Protein AF-A0A969T1R7-F1 (afdb_monomer_lite)

Radius of gyration: 14.95 Å; chains: 1; bounding box: 28×29×44 Å

Foldseek 3Di:
DQQQLLVQLVVVLVCCQAVVDPPPDPSVVVSVVPPPSVVVCVVCVVVVNNVPDDPHSHPAWDADPVRQIQGSVCSPVSSVPDPHGPDD

Secondary structure (DSSP, 8-state):
----HHHHHHHHHHHHHTTSS-TT--HHHHHHHH--HHHHHHHHHHTT-GGGS-SSS----EE-TTS-EE-TT-HHHHHHH-SS-S--

pLDDT: mean 97.37, std 4.13, range [63.19, 98.88]

Structure (mmCIF, N/CA/C/O backbone):
data_AF-A0A969T1R7-F1
#
_entry.id   AF-A0A969T1R7-F1
#
loop_
_atom_site.group_PDB
_atom_site.id
_atom_site.type_symbol
_atom_site.label_atom_id
_atom_site.label_alt_id
_atom_site.label_comp_id
_atom_site.label_asym_id
_atom_site.label_entity_id
_atom_site.label_seq_id
_atom_site.pdbx_PDB_ins_code
_atom_site.Cartn_x
_atom_site.Cartn_y
_atom_site.Cartn_z
_atom_site.occupancy
_atom_site.B_iso_or_equiv
_atom_site.auth_seq_id
_atom_site.auth_comp_id
_atom_site.auth_asym_id
_atom_site.auth_atom_id
_atom_site.pdbx_PDB_model_num
ATOM 1 N N . SER A 1 1 ? 0.438 3.857 -14.022 1.00 95.31 1 SER A N 1
ATOM 2 C CA . SER A 1 1 ? 0.157 2.550 -14.651 1.00 95.31 1 SER A CA 1
ATOM 3 C C . SER A 1 1 ? 0.768 1.432 -13.828 1.00 95.31 1 SER A C 1
ATOM 5 O O . SER A 1 1 ? 0.047 0.495 -13.533 1.00 95.31 1 SER A O 1
ATOM 7 N N . TYR A 1 2 ? 2.038 1.557 -13.420 1.00 98.31 2 TYR A N 1
ATOM 8 C CA . TYR A 1 2 ? 2.684 0.625 -12.494 1.00 98.31 2 TYR A CA 1
ATOM 9 C C . TYR A 1 2 ? 1.806 0.297 -11.263 1.00 98.31 2 TYR A C 1
ATOM 11 O O . TYR A 1 2 ? 1.330 1.243 -10.622 1.00 98.31 2 TYR A O 1
ATOM 19 N N . PRO A 1 3 ? 1.581 -0.992 -10.946 1.00 98.44 3 PRO A N 1
ATOM 20 C CA . PRO A 1 3 ? 0.739 -1.417 -9.831 1.00 98.44 3 PRO A CA 1
ATOM 21 C C . PRO A 1 3 ? 1.549 -1.479 -8.526 1.00 98.44 3 PRO A C 1
ATOM 23 O O . PRO A 1 3 ? 2.081 -2.522 -8.155 1.00 98.44 3 PRO A O 1
ATOM 26 N N . PHE A 1 4 ? 1.678 -0.344 -7.833 1.00 98.81 4 PHE A N 1
ATOM 27 C CA . PHE A 1 4 ? 2.420 -0.266 -6.571 1.00 98.81 4 PHE A CA 1
ATOM 28 C C . PHE A 1 4 ? 1.842 -1.212 -5.510 1.00 98.81 4 PHE A C 1
ATOM 30 O O . PHE A 1 4 ? 0.685 -1.069 -5.121 1.00 98.81 4 PHE A O 1
ATOM 37 N N . LYS A 1 5 ? 2.678 -2.094 -4.949 1.00 98.81 5 LYS A N 1
ATOM 38 C CA . LYS A 1 5 ? 2.299 -2.962 -3.821 1.00 98.81 5 LYS A CA 1
ATOM 39 C C . LYS A 1 5 ? 1.849 -2.164 -2.595 1.00 98.81 5 LYS A C 1
ATOM 41 O O . LYS A 1 5 ? 1.005 -2.632 -1.841 1.00 98.81 5 LYS A O 1
ATOM 46 N N . SER A 1 6 ? 2.356 -0.939 -2.415 1.00 98.81 6 SER A N 1
ATOM 47 C CA . SER A 1 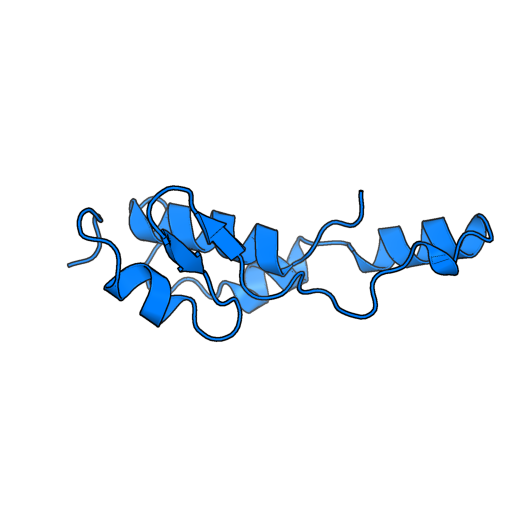6 ? 1.885 -0.044 -1.348 1.00 98.81 6 SER A CA 1
ATOM 48 C C . SER A 1 6 ? 0.405 0.329 -1.480 1.00 98.81 6 SER A C 1
ATOM 50 O O . SER A 1 6 ? -0.235 0.618 -0.476 1.00 98.81 6 SER A O 1
ATOM 52 N N . HIS A 1 7 ? -0.152 0.342 -2.694 1.00 98.81 7 HIS A N 1
ATOM 53 C CA . HIS A 1 7 ? -1.573 0.640 -2.905 1.00 98.81 7 HIS A CA 1
ATOM 54 C C . HIS A 1 7 ? -2.442 -0.579 -2.638 1.00 98.81 7 HIS A C 1
ATOM 56 O O . HIS A 1 7 ? -3.453 -0.444 -1.956 1.00 98.81 7 HIS A O 1
ATOM 62 N N . ASP A 1 8 ? -2.018 -1.765 -3.072 1.00 98.88 8 ASP A N 1
ATOM 63 C CA . ASP A 1 8 ? -2.669 -3.023 -2.694 1.00 98.88 8 ASP A CA 1
ATOM 64 C C . ASP A 1 8 ? -2.703 -3.167 -1.163 1.00 98.88 8 ASP A C 1
ATOM 66 O O . ASP A 1 8 ? -3.743 -3.488 -0.590 1.00 98.88 8 ASP A O 1
ATOM 70 N N . LEU A 1 9 ? -1.599 -2.821 -0.488 1.00 98.88 9 LEU A N 1
ATOM 71 C CA . LEU A 1 9 ? -1.522 -2.799 0.973 1.00 98.88 9 LEU A CA 1
ATOM 72 C C . LEU A 1 9 ? -2.533 -1.839 1.590 1.00 98.88 9 LEU A C 1
ATOM 74 O O . LEU A 1 9 ? -3.186 -2.208 2.564 1.00 98.88 9 LEU A O 1
ATOM 78 N N . TRP A 1 10 ? -2.701 -0.641 1.029 1.00 98.81 10 TRP A N 1
ATOM 79 C CA . TRP A 1 10 ? -3.713 0.296 1.508 1.00 98.81 10 TRP A CA 1
ATOM 80 C C . TRP A 1 10 ? -5.137 -0.260 1.351 1.00 98.81 10 TRP A C 1
ATOM 82 O O . TRP A 1 10 ? -5.912 -0.189 2.302 1.00 98.81 10 TRP A O 1
ATOM 92 N N . PHE A 1 11 ? -5.469 -0.871 0.207 1.00 98.88 11 PHE A N 1
ATOM 93 C CA . PHE A 1 11 ? -6.789 -1.482 -0.005 1.00 98.88 11 PHE A CA 1
ATOM 94 C C . PHE A 1 11 ? -7.077 -2.593 1.008 1.00 98.88 11 PHE A C 1
ATOM 96 O O . PHE A 1 11 ? -8.115 -2.569 1.665 1.00 98.88 11 PHE A O 1
ATOM 103 N N . VAL A 1 12 ? -6.136 -3.521 1.196 1.00 98.69 12 VAL A N 1
ATOM 104 C CA . VAL A 1 12 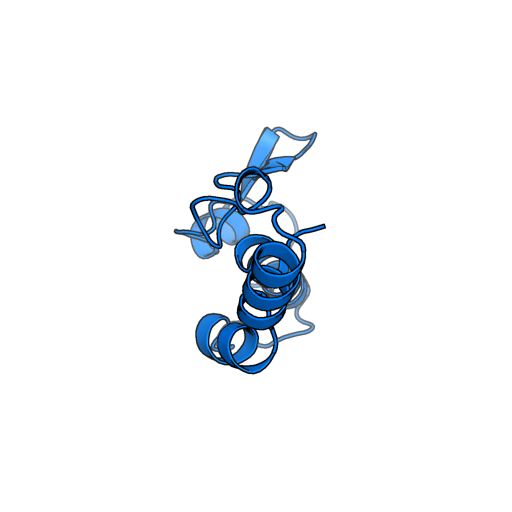? -6.273 -4.605 2.180 1.00 98.69 12 VAL A CA 1
ATOM 105 C C . VAL A 1 12 ? -6.346 -4.044 3.609 1.00 98.69 12 VAL A C 1
ATOM 107 O O . VAL A 1 12 ? -7.116 -4.535 4.431 1.00 98.69 12 VAL A O 1
ATOM 110 N N . THR A 1 13 ? -5.601 -2.976 3.907 1.00 98.62 13 THR A N 1
ATOM 111 C CA . THR A 1 13 ? -5.651 -2.289 5.209 1.00 98.62 13 THR A CA 1
ATOM 112 C C . THR A 1 13 ? -7.014 -1.632 5.458 1.00 98.62 13 THR A C 1
ATOM 114 O O . THR A 1 13 ? -7.530 -1.699 6.571 1.00 98.62 13 THR A O 1
ATOM 117 N N . GLU A 1 14 ? -7.641 -1.033 4.445 1.00 98.75 14 GLU A N 1
ATOM 118 C CA . GLU A 1 14 ? -9.007 -0.501 4.549 1.00 98.75 14 GLU A CA 1
ATOM 119 C C . GLU A 1 14 ? -10.061 -1.610 4.695 1.00 98.75 14 GLU A C 1
ATOM 121 O O . GLU A 1 14 ? -10.993 -1.475 5.491 1.00 98.75 14 GLU A O 1
ATOM 126 N N . ASP A 1 15 ? -9.892 -2.752 4.028 1.00 98.62 15 ASP A N 1
ATOM 127 C CA . ASP A 1 15 ? -10.762 -3.912 4.251 1.00 98.62 15 ASP A CA 1
ATOM 128 C C . ASP A 1 15 ? -10.660 -4.426 5.697 1.00 98.62 15 ASP A C 1
ATOM 130 O O . ASP A 1 15 ? -11.677 -4.765 6.312 1.00 98.62 15 ASP A O 1
ATOM 134 N N . ILE A 1 16 ? -9.458 -4.412 6.281 1.00 98.44 16 ILE A N 1
ATOM 135 C CA . ILE A 1 16 ? -9.237 -4.699 7.706 1.00 98.44 16 ILE A CA 1
ATOM 136 C C . ILE A 1 16 ? -9.905 -3.632 8.589 1.00 98.44 16 ILE A C 1
ATOM 138 O O . ILE A 1 16 ? -10.622 -3.975 9.532 1.00 98.44 16 ILE A O 1
ATOM 142 N N . ARG A 1 17 ? -9.744 -2.337 8.274 1.00 98.50 17 ARG A N 1
ATOM 143 C CA . ARG A 1 17 ? -10.376 -1.222 9.008 1.00 98.50 17 ARG A CA 1
ATOM 144 C C . ARG A 1 17 ? -11.885 -1.418 9.150 1.00 98.50 17 ARG A C 1
ATOM 146 O O . ARG A 1 17 ? -12.443 -1.120 10.212 1.00 98.50 17 ARG A O 1
ATOM 153 N N . TRP A 1 18 ? -12.545 -1.894 8.095 1.00 98.50 18 TRP A N 1
ATOM 154 C CA . TRP A 1 18 ? -13.994 -2.106 8.055 1.00 98.50 18 TRP A CA 1
ATOM 155 C C . TRP A 1 18 ? -14.441 -3.518 8.439 1.00 98.50 18 TRP A C 1
ATOM 157 O O . TRP A 1 18 ? -15.645 -3.768 8.509 1.00 98.50 18 TRP A O 1
ATOM 167 N N . GLY A 1 19 ? -13.506 -4.411 8.769 1.00 97.19 19 GLY A N 1
ATOM 168 C CA . GLY A 1 19 ? -13.800 -5.772 9.213 1.00 97.19 19 GLY A CA 1
ATOM 169 C C . GLY A 1 19 ? -14.256 -6.713 8.095 1.00 97.19 19 GLY A C 1
ATOM 170 O O . GLY A 1 19 ? -14.905 -7.716 8.386 1.00 97.19 19 GLY A O 1
ATOM 171 N N . TYR A 1 20 ? -13.947 -6.403 6.833 1.00 98.06 20 TYR A N 1
ATOM 172 C CA . TYR A 1 20 ? -14.132 -7.332 5.711 1.00 98.06 20 TYR A CA 1
ATOM 173 C C . TYR A 1 20 ? -13.052 -8.413 5.683 1.00 98.06 20 TYR A C 1
ATOM 175 O O . TYR A 1 20 ? -13.326 -9.542 5.276 1.00 98.06 20 TYR A O 1
ATOM 183 N N . LEU A 1 21 ? -11.851 -8.079 6.160 1.00 97.94 21 LEU A N 1
ATOM 184 C CA . LEU A 1 21 ? -10.762 -9.023 6.381 1.00 97.94 21 LEU A CA 1
ATOM 185 C C . LEU A 1 21 ? -10.405 -9.110 7.874 1.00 97.94 21 LEU A C 1
ATOM 187 O O . LEU A 1 21 ? -10.528 -8.113 8.592 1.00 97.94 21 LEU A O 1
ATOM 191 N N . PRO A 1 22 ? -9.959 -10.285 8.359 1.00 97.00 22 PRO A N 1
ATOM 192 C CA . PRO A 1 22 ? -9.438 -10.435 9.714 1.00 97.00 22 PRO A CA 1
ATOM 193 C C . PRO A 1 22 ? -8.255 -9.499 9.992 1.00 97.00 22 PRO A C 1
ATOM 195 O O . PRO A 1 22 ? -7.413 -9.282 9.120 1.00 97.00 22 PRO A O 1
ATOM 198 N N . ALA A 1 23 ? -8.154 -8.982 11.218 1.00 95.56 23 ALA A N 1
ATOM 199 C CA . ALA A 1 23 ? -7.070 -8.076 11.616 1.00 95.56 23 ALA A CA 1
ATOM 200 C C . ALA A 1 23 ? -5.675 -8.726 11.581 1.00 95.56 23 ALA A C 1
ATOM 202 O O . ALA A 1 23 ? -4.674 -8.025 11.479 1.00 95.56 23 ALA A O 1
ATOM 203 N N . ASP A 1 24 ? -5.614 -10.055 11.652 1.00 95.75 24 ASP A N 1
ATOM 204 C CA . ASP A 1 24 ? -4.405 -10.877 11.585 1.00 95.75 24 ASP A CA 1
ATOM 205 C C . ASP A 1 24 ? -4.108 -11.410 10.171 1.00 95.75 24 ASP A C 1
ATOM 207 O O . ASP A 1 24 ? -3.270 -12.297 10.010 1.00 95.75 24 ASP A O 1
ATOM 211 N N . THR A 1 25 ? -4.771 -10.877 9.137 1.00 97.56 25 THR A N 1
ATOM 212 C CA . THR A 1 25 ? -4.467 -11.208 7.738 1.00 97.56 25 THR A CA 1
ATOM 213 C C . THR A 1 25 ? -2.995 -10.928 7.435 1.00 97.56 25 THR A C 1
ATOM 215 O O . THR A 1 25 ? -2.527 -9.802 7.602 1.00 97.56 25 THR A O 1
ATOM 218 N N . ASP A 1 26 ? -2.276 -11.928 6.919 1.00 98.25 26 ASP A N 1
ATOM 219 C CA . ASP A 1 26 ? -0.924 -11.754 6.381 1.00 98.25 26 ASP A CA 1
ATOM 220 C C . ASP A 1 26 ? -0.995 -11.004 5.041 1.00 98.25 26 ASP A C 1
ATOM 222 O O . ASP A 1 26 ? -1.088 -11.585 3.954 1.00 98.25 26 ASP A O 1
ATOM 226 N N . THR A 1 27 ? -1.038 -9.677 5.139 1.00 98.25 27 THR A N 1
ATOM 227 C CA . THR A 1 27 ? -1.205 -8.785 3.990 1.00 98.25 27 THR A CA 1
ATOM 228 C C . THR A 1 27 ? -0.022 -8.875 3.032 1.00 98.25 27 THR A C 1
ATOM 230 O O . THR A 1 27 ? -0.224 -8.854 1.819 1.00 98.25 27 THR A O 1
ATOM 233 N N . ALA A 1 28 ? 1.197 -9.040 3.554 1.00 97.56 28 ALA A N 1
ATOM 234 C CA . ALA A 1 28 ? 2.406 -9.162 2.751 1.00 97.56 28 ALA A CA 1
ATOM 235 C C . ALA A 1 28 ? 2.362 -10.423 1.882 1.00 97.56 28 ALA A C 1
ATOM 237 O O . ALA A 1 28 ? 2.507 -10.324 0.663 1.00 97.56 28 ALA A O 1
ATOM 238 N N . ALA A 1 29 ? 2.072 -11.585 2.477 1.00 98.56 29 ALA A N 1
ATOM 239 C CA . ALA A 1 29 ? 1.979 -12.837 1.731 1.00 98.56 29 ALA A CA 1
ATOM 240 C C . ALA A 1 29 ? 0.870 -12.799 0.666 1.00 98.56 29 ALA A C 1
ATOM 242 O O . ALA A 1 29 ? 1.085 -13.236 -0.467 1.00 98.56 29 ALA A O 1
ATOM 243 N N . LEU A 1 30 ? -0.300 -12.240 1.001 1.00 98.56 30 LEU A N 1
ATOM 244 C CA . LEU A 1 30 ? -1.412 -12.094 0.059 1.00 98.56 30 LEU A CA 1
ATOM 245 C C . LEU A 1 30 ? -1.025 -11.225 -1.147 1.00 98.56 30 LEU A C 1
ATOM 247 O O . LEU A 1 30 ? -1.250 -11.612 -2.295 1.00 98.56 30 LEU A O 1
ATOM 251 N N . ILE A 1 31 ? -0.434 -10.056 -0.897 1.00 98.75 31 ILE A N 1
ATOM 252 C CA . ILE A 1 31 ? -0.057 -9.110 -1.953 1.00 98.75 31 ILE A CA 1
ATOM 253 C C . ILE A 1 31 ? 1.077 -9.676 -2.802 1.00 98.75 31 ILE A C 1
ATOM 255 O O . ILE A 1 31 ? 1.027 -9.560 -4.023 1.00 98.75 31 ILE A O 1
ATOM 259 N N . ASP A 1 32 ? 2.066 -10.335 -2.199 1.00 98.50 32 ASP A N 1
ATOM 260 C CA . ASP A 1 32 ? 3.164 -10.963 -2.937 1.00 98.50 32 ASP A CA 1
ATOM 261 C C . ASP A 1 32 ? 2.691 -12.094 -3.859 1.00 98.50 32 ASP A C 1
ATOM 263 O O . ASP A 1 32 ? 3.289 -12.313 -4.913 1.00 98.50 32 ASP A O 1
ATOM 267 N N . GLN A 1 33 ? 1.599 -12.780 -3.508 1.00 98.56 33 GLN A N 1
ATOM 268 C CA . GLN A 1 33 ? 0.996 -13.805 -4.357 1.00 98.56 33 GLN A CA 1
ATOM 269 C C . GLN A 1 33 ? 0.190 -13.219 -5.531 1.00 98.56 33 GLN A C 1
ATOM 271 O O . GLN A 1 33 ? 0.117 -13.839 -6.596 1.00 98.56 33 GLN A O 1
ATOM 276 N N . VAL A 1 34 ? -0.450 -12.061 -5.341 1.00 98.69 34 VAL A N 1
ATOM 277 C CA . VAL A 1 34 ? -1.435 -11.508 -6.289 1.00 98.69 34 VAL A CA 1
ATOM 278 C C . VAL A 1 34 ? -0.849 -10.412 -7.175 1.00 98.69 34 VAL A C 1
ATOM 280 O O . VAL A 1 34 ? -1.101 -10.392 -8.383 1.00 98.69 34 VAL A O 1
ATOM 283 N N . ASN A 1 35 ? -0.082 -9.491 -6.601 1.00 98.81 35 ASN A N 1
ATOM 284 C CA . ASN A 1 35 ? 0.460 -8.354 -7.324 1.00 98.81 35 ASN A CA 1
ATOM 285 C C . ASN A 1 35 ? 1.584 -8.808 -8.262 1.00 98.81 35 ASN A C 1
ATOM 287 O O . ASN A 1 35 ? 2.606 -9.338 -7.827 1.00 98.81 35 ASN A O 1
ATOM 291 N N . ARG A 1 36 ? 1.394 -8.556 -9.560 1.00 98.69 36 ARG A N 1
ATOM 292 C CA . ARG A 1 36 ? 2.347 -8.899 -10.622 1.00 98.69 36 ARG A CA 1
ATOM 293 C C . ARG A 1 36 ? 3.021 -7.674 -11.231 1.00 98.69 36 ARG A C 1
ATOM 295 O O . ARG A 1 36 ? 3.080 -7.521 -12.453 1.00 98.69 36 ARG A O 1
ATOM 302 N N . GLU A 1 37 ? 3.502 -6.769 -10.381 1.00 98.69 37 GLU A N 1
ATOM 303 C CA . GLU A 1 37 ? 4.311 -5.624 -10.813 1.00 98.69 37 GLU A CA 1
ATOM 304 C C . GLU A 1 37 ? 5.577 -6.049 -11.576 1.00 98.69 37 GLU A C 1
ATOM 306 O O . GLU A 1 37 ? 5.991 -5.348 -12.499 1.00 98.69 37 GLU A O 1
ATOM 311 N N . ASP A 1 38 ? 6.107 -7.244 -11.293 1.00 98.50 38 ASP A N 1
ATOM 312 C CA . ASP A 1 38 ? 7.222 -7.857 -12.020 1.00 98.50 38 ASP A CA 1
ATOM 313 C C . ASP A 1 38 ? 6.919 -7.994 -13.520 1.00 98.50 38 ASP A C 1
ATOM 315 O O . ASP A 1 38 ? 7.709 -7.546 -14.352 1.00 98.50 38 ASP A O 1
ATOM 319 N N . LEU A 1 39 ? 5.729 -8.495 -13.880 1.00 98.56 39 LEU A N 1
ATOM 320 C CA . LEU A 1 39 ? 5.304 -8.599 -15.281 1.00 98.56 39 LEU A CA 1
ATOM 321 C C . LEU A 1 39 ? 5.144 -7.226 -15.930 1.00 98.56 39 LEU A C 1
ATOM 323 O O . LEU A 1 39 ? 5.416 -7.060 -17.121 1.00 98.56 39 LEU A O 1
ATOM 327 N N . TRP A 1 40 ? 4.700 -6.229 -15.160 1.00 98.62 40 TRP A N 1
ATOM 328 C CA . TRP A 1 40 ? 4.629 -4.859 -15.656 1.00 98.62 40 TRP A CA 1
ATOM 329 C C . TRP A 1 40 ? 6.030 -4.338 -15.988 1.00 98.62 40 TRP A C 1
ATOM 331 O O . TRP A 1 40 ? 6.221 -3.760 -17.060 1.00 98.62 40 TRP A O 1
ATOM 341 N N . ARG A 1 41 ? 7.022 -4.571 -15.114 1.00 98.38 41 ARG A N 1
ATOM 342 C CA . ARG A 1 41 ? 8.419 -4.176 -15.359 1.00 98.38 41 ARG A CA 1
ATOM 343 C C . ARG A 1 41 ? 8.973 -4.873 -16.594 1.00 98.38 41 ARG A C 1
ATOM 345 O O . ARG A 1 41 ? 9.502 -4.192 -17.467 1.00 98.38 41 ARG A O 1
ATOM 352 N N . GLU A 1 42 ? 8.789 -6.187 -16.705 1.00 98.25 42 GLU A N 1
ATOM 353 C CA . GLU A 1 42 ? 9.217 -6.972 -17.870 1.00 98.25 42 GLU A CA 1
ATOM 354 C C . GLU A 1 42 ? 8.635 -6.417 -19.178 1.00 98.25 42 GLU A C 1
ATOM 356 O O . GLU A 1 42 ? 9.372 -6.190 -20.141 1.00 98.25 42 GLU A O 1
ATOM 361 N N . ALA A 1 43 ? 7.331 -6.126 -19.204 1.00 98.19 43 ALA A N 1
ATOM 362 C CA . ALA A 1 43 ? 6.665 -5.569 -20.379 1.00 98.19 43 ALA A CA 1
ATOM 363 C C . ALA A 1 43 ? 7.204 -4.179 -20.751 1.00 98.19 43 ALA A C 1
ATOM 365 O O . ALA A 1 43 ? 7.471 -3.903 -21.920 1.00 98.19 43 ALA A O 1
ATOM 366 N N . VAL A 1 44 ? 7.404 -3.299 -19.768 1.00 97.69 44 VAL A N 1
ATOM 367 C CA . VAL A 1 44 ? 7.920 -1.941 -19.995 1.00 97.69 44 VAL A CA 1
ATOM 368 C C . VAL A 1 44 ? 9.378 -1.959 -20.457 1.00 97.69 44 VAL A C 1
ATOM 370 O O . VAL A 1 44 ? 9.741 -1.204 -21.363 1.00 97.69 44 VAL A O 1
ATOM 373 N N . THR A 1 45 ? 10.201 -2.861 -19.916 1.00 97.25 45 THR A N 1
ATOM 374 C CA . THR A 1 45 ? 11.564 -3.101 -20.404 1.00 97.25 45 THR A CA 1
ATOM 375 C C . THR A 1 45 ? 11.559 -3.601 -21.848 1.00 97.25 45 THR A C 1
ATOM 377 O O . THR A 1 45 ? 12.313 -3.075 -22.665 1.00 97.25 45 THR A O 1
ATOM 380 N N . ALA A 1 46 ? 10.686 -4.551 -22.198 1.00 97.88 46 ALA A N 1
ATOM 381 C CA . ALA A 1 46 ? 10.569 -5.066 -23.565 1.00 97.88 46 ALA A CA 1
ATOM 382 C C .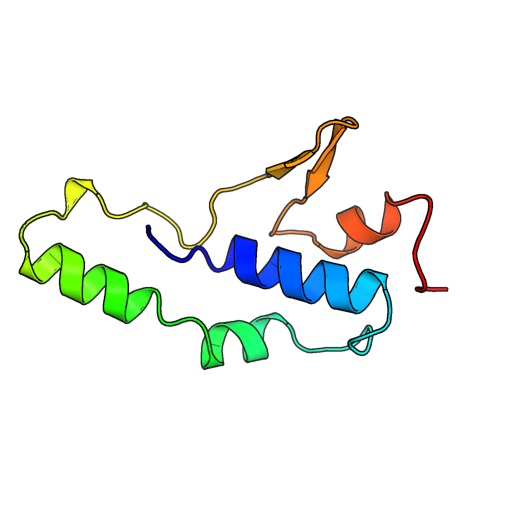 ALA A 1 46 ? 10.146 -3.989 -24.584 1.00 97.88 46 ALA A C 1
ATOM 384 O O . ALA A 1 46 ? 10.515 -4.067 -25.755 1.00 97.88 46 ALA A O 1
ATOM 385 N N . LEU A 1 47 ? 9.416 -2.961 -24.140 1.00 97.56 47 LEU A N 1
ATOM 386 C CA . LEU A 1 47 ? 9.033 -1.801 -24.953 1.00 97.56 47 LEU A CA 1
ATOM 387 C C . LEU A 1 47 ? 10.125 -0.719 -25.047 1.00 97.56 47 LEU A C 1
ATOM 389 O O . LEU A 1 47 ? 9.922 0.285 -25.727 1.00 97.56 47 LEU A O 1
ATOM 393 N N . GLY A 1 48 ? 11.267 -0.890 -24.372 1.00 97.25 48 GLY A N 1
ATOM 394 C CA . GLY A 1 48 ? 12.346 0.102 -24.348 1.00 97.25 48 GLY A CA 1
ATOM 395 C C . GLY A 1 48 ? 12.023 1.353 -23.525 1.00 97.25 48 GLY A C 1
ATOM 396 O O . GLY A 1 48 ? 12.634 2.396 -23.732 1.00 97.25 48 GLY A O 1
ATOM 397 N N . LEU A 1 49 ? 11.070 1.265 -22.593 1.00 96.50 49 LEU A N 1
AT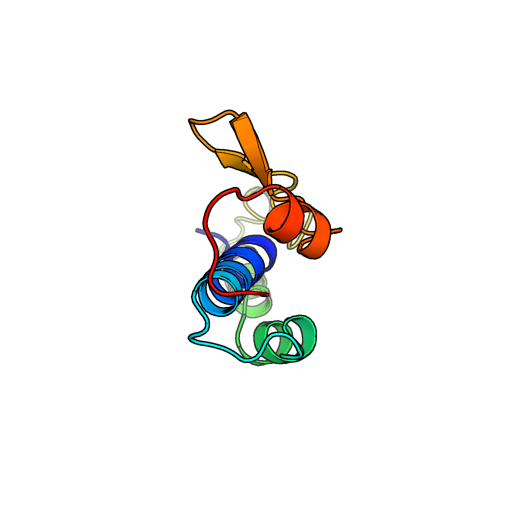OM 398 C CA . LEU A 1 49 ? 10.582 2.384 -21.778 1.00 96.50 49 LEU A CA 1
ATOM 399 C C . LEU A 1 49 ? 11.109 2.319 -20.335 1.00 96.50 49 LEU A C 1
ATOM 401 O O . LEU A 1 49 ? 10.382 2.620 -19.391 1.00 96.50 49 LEU A O 1
ATOM 405 N N . ALA A 1 50 ? 12.365 1.906 -20.145 1.00 92.25 50 ALA A N 1
ATOM 406 C CA . ALA A 1 50 ? 12.938 1.654 -18.819 1.00 92.25 50 ALA A CA 1
ATOM 407 C C . ALA A 1 50 ? 12.876 2.870 -17.871 1.00 92.25 50 ALA A C 1
ATOM 409 O O . ALA A 1 50 ? 12.691 2.689 -16.671 1.00 92.25 50 ALA A O 1
ATOM 410 N N . ASP A 1 51 ? 12.929 4.096 -18.399 1.00 95.19 51 ASP A N 1
ATOM 411 C CA . ASP A 1 51 ? 12.817 5.334 -17.610 1.00 95.19 51 ASP A CA 1
ATOM 412 C C . ASP A 1 51 ? 11.438 5.512 -16.944 1.00 95.19 51 ASP A C 1
ATOM 414 O O . ASP A 1 51 ? 11.292 6.290 -16.002 1.00 95.19 51 ASP A O 1
ATOM 418 N N . ALA A 1 52 ? 10.411 4.792 -17.410 1.00 94.25 52 ALA A N 1
ATOM 419 C CA . ALA A 1 52 ? 9.078 4.807 -16.812 1.00 94.25 52 ALA A CA 1
ATOM 420 C C . ALA A 1 52 ? 8.957 3.892 -15.580 1.00 94.25 52 ALA A C 1
ATOM 422 O O . ALA A 1 52 ? 7.914 3.898 -14.922 1.00 94.25 52 ALA A O 1
ATOM 423 N N . ILE A 1 53 ? 9.980 3.084 -15.281 1.00 97.38 53 ILE A N 1
ATOM 424 C CA . ILE A 1 53 ? 9.957 2.105 -14.197 1.00 97.38 53 ILE A CA 1
ATOM 425 C C . ILE A 1 53 ? 10.231 2.800 -12.852 1.00 97.38 53 ILE A C 1
ATOM 427 O O . ILE A 1 53 ? 11.313 3.357 -12.661 1.00 97.38 53 ILE A O 1
ATOM 431 N N . PRO A 1 54 ? 9.307 2.736 -11.872 1.00 97.81 54 PRO A N 1
ATOM 432 C CA . PRO A 1 54 ? 9.568 3.272 -10.541 1.00 97.81 54 PRO A CA 1
ATOM 433 C C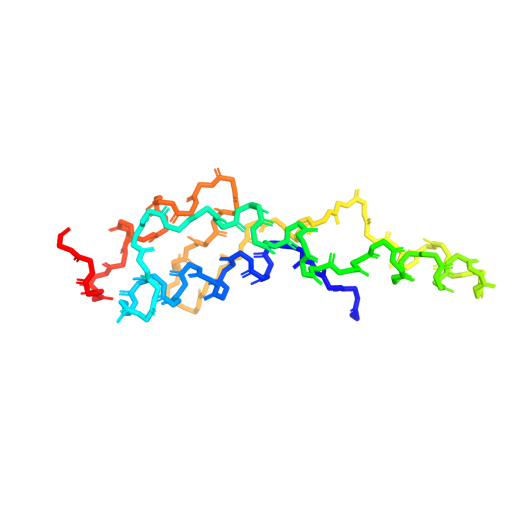 . PRO A 1 54 ? 10.715 2.541 -9.831 1.00 97.81 54 PRO A C 1
ATOM 435 O O . PRO A 1 54 ? 10.854 1.316 -9.925 1.00 97.81 54 PRO A O 1
ATOM 438 N N . ALA A 1 55 ? 11.500 3.286 -9.049 1.00 96.94 55 ALA A N 1
ATOM 439 C CA . ALA A 1 55 ? 12.639 2.752 -8.298 1.00 96.94 55 ALA A CA 1
ATOM 440 C C . ALA A 1 55 ? 12.241 1.779 -7.170 1.00 96.94 55 ALA A C 1
ATOM 442 O O . ALA A 1 55 ? 13.066 0.989 -6.725 1.00 96.94 55 ALA A O 1
ATOM 443 N N . SER A 1 56 ? 10.987 1.832 -6.714 1.00 98.12 56 SER A N 1
ATOM 444 C CA . SER A 1 56 ? 10.456 1.013 -5.622 1.00 98.12 56 SER A CA 1
ATOM 445 C C . SER A 1 56 ? 9.071 0.464 -5.965 1.00 98.12 56 SER A C 1
ATOM 447 O O . SER A 1 56 ? 8.371 0.989 -6.834 1.00 98.12 56 SER A O 1
ATOM 449 N N . THR A 1 57 ? 8.674 -0.599 -5.268 1.00 98.56 57 THR A N 1
ATOM 450 C CA . THR A 1 57 ? 7.308 -1.142 -5.267 1.00 98.56 57 THR A CA 1
ATOM 451 C C . THR A 1 57 ? 6.341 -0.311 -4.428 1.00 98.56 57 THR A C 1
ATOM 453 O O . THR A 1 57 ? 5.128 -0.485 -4.553 1.00 98.56 57 THR A O 1
ATOM 456 N N . SER A 1 58 ? 6.865 0.613 -3.621 1.00 98.50 58 SER A N 1
ATOM 457 C CA . SER A 1 58 ? 6.102 1.594 -2.858 1.00 98.50 58 SER A CA 1
ATOM 458 C C . SER A 1 58 ? 6.141 2.967 -3.526 1.00 98.50 58 SER A C 1
ATOM 460 O O . SER A 1 58 ? 7.173 3.381 -4.060 1.00 98.50 58 SER A O 1
ATOM 462 N N . ARG A 1 59 ? 5.018 3.690 -3.463 1.00 98.44 59 ARG A N 1
ATOM 463 C CA . ARG A 1 59 ? 4.946 5.108 -3.850 1.00 98.44 59 ARG A CA 1
ATOM 464 C C . ARG A 1 59 ? 5.296 6.059 -2.691 1.00 98.44 59 ARG A C 1
ATOM 466 O O . ARG A 1 59 ? 5.335 7.269 -2.892 1.00 98.44 59 ARG A O 1
ATOM 473 N N . GLY A 1 60 ? 5.615 5.515 -1.516 1.00 98.31 60 GLY A N 1
ATOM 474 C CA . GLY A 1 60 ? 5.927 6.267 -0.301 1.00 98.31 60 GLY A CA 1
ATOM 475 C C . GLY A 1 60 ? 4.687 6.572 0.540 1.00 98.31 60 GLY A C 1
ATOM 476 O O . GLY A 1 60 ? 3.667 5.896 0.420 1.00 98.31 60 GLY A O 1
ATOM 477 N N . ILE A 1 61 ? 4.801 7.585 1.401 1.00 98.69 61 ILE A N 1
ATOM 478 C CA . ILE A 1 61 ? 3.713 8.038 2.274 1.00 98.69 61 ILE A CA 1
ATOM 479 C C . ILE A 1 61 ? 2.605 8.683 1.432 1.00 98.69 61 ILE A C 1
ATOM 481 O O . ILE A 1 61 ? 2.848 9.634 0.687 1.00 98.69 61 ILE A O 1
ATOM 485 N N . GLU A 1 62 ? 1.376 8.202 1.598 1.00 98.81 62 GLU A N 1
ATOM 486 C CA . GLU A 1 62 ? 0.178 8.754 0.964 1.00 98.81 62 GLU A CA 1
ATOM 487 C C . GLU A 1 62 ? -0.544 9.687 1.942 1.00 98.81 62 GLU A C 1
ATOM 489 O O . GLU A 1 62 ? -0.731 9.343 3.105 1.00 98.81 62 GLU A O 1
ATOM 494 N N . THR A 1 63 ? -0.955 10.876 1.492 1.00 98.69 63 THR A N 1
ATOM 495 C CA . THR A 1 63 ? -1.652 11.865 2.337 1.00 98.69 63 THR A CA 1
ATOM 496 C C . THR A 1 63 ? -3.082 12.077 1.845 1.00 98.69 63 THR A C 1
ATOM 498 O O . THR A 1 63 ? -3.299 12.417 0.681 1.00 98.69 63 THR A O 1
ATOM 501 N N . PHE A 1 64 ? -4.052 11.890 2.738 1.00 98.69 64 PHE A N 1
ATOM 502 C CA . PHE A 1 64 ? -5.477 12.093 2.482 1.00 98.69 64 PHE A CA 1
ATOM 503 C C . PHE A 1 64 ? -5.882 13.563 2.670 1.00 98.69 64 PHE A C 1
ATOM 505 O O . PHE A 1 64 ? -5.141 14.378 3.220 1.00 98.69 64 PHE A O 1
ATOM 512 N N . PHE A 1 65 ? -7.079 13.924 2.197 1.00 98.62 65 PHE A N 1
ATOM 513 C CA . PHE A 1 65 ? -7.577 15.308 2.231 1.00 98.62 65 PHE A CA 1
ATOM 514 C C . PHE A 1 65 ? -7.758 15.869 3.655 1.00 98.62 65 PHE A C 1
ATOM 516 O O . PHE A 1 65 ? -7.744 17.083 3.840 1.00 98.62 65 PHE A O 1
ATOM 523 N N . ASP A 1 66 ? -7.949 14.995 4.644 1.00 98.12 66 ASP A N 1
ATOM 524 C CA . ASP A 1 66 ? -8.112 15.310 6.065 1.00 98.12 66 ASP A CA 1
ATOM 525 C C . ASP A 1 66 ? -6.773 15.353 6.824 1.00 98.12 66 ASP A C 1
ATOM 527 O O . ASP A 1 66 ? -6.749 15.545 8.039 1.00 98.12 66 ASP A O 1
ATOM 531 N N . GLY A 1 67 ? -5.654 15.212 6.107 1.00 98.19 67 GL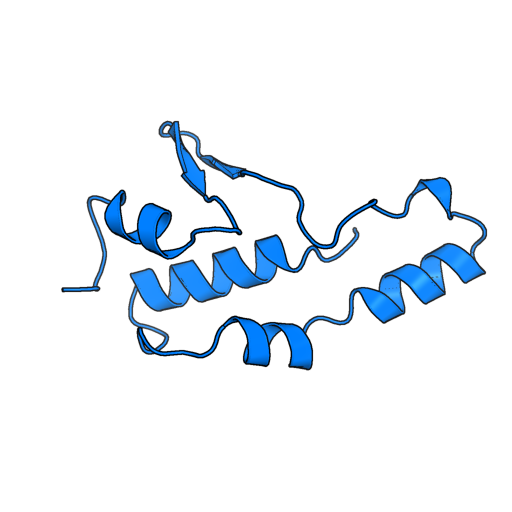Y A N 1
ATOM 532 C CA . GLY A 1 67 ? -4.302 15.253 6.658 1.00 98.19 67 GLY A CA 1
ATOM 533 C C . GLY A 1 67 ? -3.815 13.925 7.234 1.00 98.19 67 GLY A C 1
ATOM 534 O O . GLY A 1 67 ? -2.658 13.850 7.644 1.00 98.19 67 GLY A O 1
ATOM 535 N N . ILE A 1 68 ? -4.644 12.875 7.246 1.00 98.38 68 ILE A N 1
ATOM 536 C CA . ILE A 1 68 ? -4.206 11.543 7.666 1.00 98.38 68 ILE A CA 1
ATOM 537 C C . ILE A 1 68 ? -3.201 11.006 6.649 1.00 98.38 68 ILE A C 1
ATOM 539 O O . ILE A 1 68 ? -3.354 11.181 5.437 1.00 98.38 68 ILE A O 1
ATOM 543 N N . GLN A 1 69 ? -2.161 10.352 7.155 1.00 98.62 69 GLN A N 1
ATOM 544 C CA . GLN A 1 69 ? -1.109 9.766 6.342 1.00 98.62 69 GLN A CA 1
ATOM 545 C C . GLN A 1 69 ? -1.132 8.249 6.454 1.00 98.62 69 GLN A C 1
ATOM 547 O O . GLN A 1 69 ? -1.241 7.699 7.549 1.00 98.62 69 GLN A O 1
ATOM 552 N N . PHE A 1 70 ? -1.008 7.583 5.313 1.00 98.81 70 PHE A N 1
ATOM 553 C CA . PHE A 1 70 ? -0.749 6.157 5.235 1.00 98.81 70 PHE A CA 1
ATOM 554 C C . PHE A 1 70 ? 0.728 5.951 4.910 1.00 98.81 70 PHE A C 1
ATOM 556 O O . PHE A 1 70 ? 1.184 6.295 3.817 1.00 98.81 70 PHE A O 1
ATOM 563 N N . ASP A 1 71 ? 1.463 5.404 5.873 1.00 98.62 71 ASP A N 1
ATOM 564 C CA . ASP A 1 71 ? 2.834 4.942 5.691 1.00 98.62 71 ASP A CA 1
ATOM 565 C C . ASP A 1 71 ? 2.820 3.425 5.427 1.00 98.62 71 ASP A C 1
ATOM 567 O O . ASP A 1 71 ? 2.457 2.660 6.328 1.00 98.62 71 ASP A O 1
ATOM 571 N N . PRO A 1 72 ? 3.206 2.963 4.222 1.00 98.44 72 PRO A N 1
ATOM 572 C CA . PRO A 1 72 ? 3.275 1.537 3.910 1.00 98.44 72 PRO A CA 1
ATOM 573 C C . PRO A 1 72 ? 4.234 0.746 4.811 1.00 98.44 72 PRO A C 1
ATOM 575 O O . PRO A 1 72 ? 4.092 -0.470 4.907 1.00 98.44 72 PRO A O 1
ATOM 578 N N . GLU A 1 73 ? 5.198 1.402 5.466 1.00 98.25 73 GLU A N 1
ATOM 579 C CA . GLU A 1 73 ? 6.108 0.758 6.422 1.00 98.25 73 GLU A CA 1
ATOM 580 C C . GLU A 1 73 ? 5.462 0.556 7.803 1.00 98.25 73 GLU A C 1
ATOM 582 O O . GLU A 1 73 ? 5.938 -0.260 8.594 1.00 98.25 73 GLU A O 1
ATOM 587 N N . ASN A 1 74 ? 4.355 1.253 8.097 1.00 98.00 74 ASN A N 1
ATOM 588 C CA . ASN A 1 74 ? 3.610 1.104 9.347 1.00 98.00 74 ASN A CA 1
ATOM 589 C C . ASN A 1 74 ? 2.076 1.254 9.175 1.00 98.00 74 ASN A C 1
ATOM 591 O O . ASN A 1 74 ? 1.477 2.214 9.676 1.00 98.00 74 ASN A O 1
ATOM 595 N N . PRO A 1 75 ? 1.396 0.281 8.533 1.00 97.81 75 PRO A N 1
ATOM 596 C CA . PRO A 1 75 ? -0.061 0.310 8.356 1.00 97.81 75 PRO A CA 1
ATOM 597 C C . PRO A 1 75 ? -0.852 0.304 9.674 1.00 97.81 75 PRO A C 1
ATOM 599 O O . PRO A 1 75 ? -1.972 0.811 9.728 1.00 97.81 75 PRO A O 1
ATOM 602 N N . ALA A 1 76 ? -0.277 -0.243 10.750 1.00 96.56 76 ALA A N 1
ATOM 603 C CA . ALA A 1 76 ? -0.909 -0.262 12.068 1.00 96.56 76 ALA A CA 1
ATOM 604 C C . ALA A 1 76 ? -1.081 1.158 12.631 1.00 96.56 76 ALA A C 1
ATOM 606 O O . ALA A 1 76 ? -2.178 1.519 13.051 1.00 96.56 76 ALA A O 1
ATOM 607 N N . ALA A 1 77 ? -0.046 2.002 12.540 1.00 97.81 77 ALA A N 1
ATOM 608 C CA . ALA A 1 77 ? -0.136 3.400 12.970 1.00 97.81 77 ALA A CA 1
ATOM 609 C C . ALA A 1 77 ? -1.195 4.190 12.182 1.00 97.81 77 ALA A C 1
ATOM 611 O O . ALA A 1 77 ? -1.883 5.047 12.744 1.00 97.81 77 ALA A O 1
ATOM 612 N N . TYR A 1 78 ? -1.367 3.876 10.894 1.00 98.44 78 TYR A N 1
ATOM 613 C CA . TYR A 1 78 ? -2.461 4.428 10.100 1.00 98.44 78 TYR A CA 1
ATOM 614 C C . TYR A 1 78 ? -3.824 4.026 10.677 1.00 98.44 78 TYR A C 1
ATOM 616 O O . TYR A 1 78 ? -4.631 4.907 10.971 1.00 98.44 78 TYR A O 1
ATOM 624 N N . LEU A 1 79 ? -4.072 2.733 10.909 1.00 97.94 79 LEU A N 1
ATOM 625 C CA . LEU A 1 79 ? -5.325 2.253 11.506 1.00 97.94 79 LEU A CA 1
ATOM 626 C C . LEU A 1 79 ? -5.594 2.887 12.880 1.00 97.94 79 LEU A C 1
ATOM 628 O O . LEU A 1 79 ? -6.720 3.312 13.161 1.00 97.94 79 LEU A O 1
ATOM 632 N N . ASP A 1 80 ? -4.567 3.021 13.717 1.00 97.25 80 ASP A N 1
ATOM 633 C CA . ASP A 1 80 ? -4.664 3.639 15.041 1.00 97.25 80 ASP A CA 1
ATOM 634 C C . ASP A 1 80 ? -5.100 5.108 14.965 1.00 97.25 80 ASP A C 1
ATOM 636 O O . ASP A 1 80 ? -5.931 5.540 15.768 1.00 97.25 80 ASP A O 1
ATOM 640 N N . SER A 1 81 ? -4.637 5.848 13.952 1.00 97.31 81 SER A N 1
ATOM 641 C CA . SER A 1 81 ? -4.969 7.267 13.748 1.00 97.31 81 SER A CA 1
ATOM 642 C C . SER A 1 81 ? -6.436 7.532 13.372 1.00 97.31 81 SER A C 1
ATOM 644 O O . SER A 1 81 ? -6.940 8.642 13.560 1.00 97.31 81 SER A O 1
ATOM 646 N N . LEU A 1 82 ? -7.148 6.526 12.853 1.00 98.06 82 LEU A N 1
ATOM 647 C CA . LEU A 1 82 ? -8.505 6.687 12.330 1.00 98.06 82 LEU A CA 1
ATOM 648 C C . LEU A 1 82 ? -9.536 6.714 13.464 1.00 98.06 82 LEU A C 1
ATOM 650 O O . LEU A 1 82 ? -9.689 5.747 14.213 1.00 98.06 82 LEU A O 1
ATOM 654 N N . ALA A 1 83 ? -10.312 7.797 13.544 1.00 97.12 83 ALA A N 1
ATOM 655 C CA . ALA A 1 83 ? -11.346 7.968 14.568 1.00 97.12 83 ALA A CA 1
ATOM 656 C C . ALA A 1 83 ? -12.521 6.978 14.433 1.00 97.12 83 ALA A C 1
ATOM 658 O O . ALA A 1 83 ? -13.135 6.606 15.428 1.00 97.12 83 ALA A O 1
ATOM 659 N N . ILE A 1 84 ? -12.845 6.561 13.203 1.00 97.69 84 ILE A N 1
ATOM 660 C CA . ILE A 1 84 ? -13.943 5.630 12.912 1.00 97.69 84 ILE A CA 1
ATOM 661 C C . ILE A 1 84 ? -13.378 4.410 12.187 1.00 97.69 84 ILE A C 1
ATOM 663 O O . ILE A 1 84 ? -12.872 4.522 11.064 1.00 97.69 84 ILE A O 1
ATOM 667 N N . LYS A 1 85 ? -13.497 3.254 12.840 1.00 97.25 85 LYS A N 1
ATOM 668 C CA . LYS A 1 85 ? -13.073 1.928 12.374 1.00 97.25 85 LYS A CA 1
ATOM 669 C C . LYS A 1 85 ? -13.891 0.838 13.083 1.00 97.25 85 LYS A C 1
ATOM 671 O O . LYS A 1 85 ? -14.573 1.125 14.066 1.00 97.25 85 LYS A O 1
ATOM 676 N N . LYS A 1 86 ? -13.877 -0.388 12.555 1.00 95.88 86 LYS A N 1
ATOM 677 C CA . LYS A 1 86 ? -14.533 -1.568 13.157 1.00 95.88 86 LYS A CA 1
ATOM 678 C C . LYS A 1 86 ? -13.615 -2.384 14.064 1.00 95.88 86 LYS A C 1
ATOM 680 O O . LYS A 1 86 ? -14.113 -3.221 14.812 1.00 95.88 86 LYS A O 1
ATOM 685 N N . LEU A 1 87 ? -12.312 -2.132 13.994 1.00 83.44 87 LEU A N 1
ATOM 686 C CA . LEU A 1 87 ? -11.318 -2.682 14.910 1.00 83.44 87 LEU A CA 1
ATOM 687 C C . LEU A 1 87 ? -11.594 -2.161 16.331 1.00 83.44 87 LEU A C 1
ATOM 689 O O . LEU A 1 87 ? -11.937 -0.986 16.489 1.00 83.44 87 LEU A O 1
ATOM 693 N N . ALA A 1 88 ? -11.507 -3.058 17.316 1.00 63.19 88 ALA A N 1
ATOM 694 C CA . ALA A 1 88 ? -11.739 -2.768 18.733 1.00 63.19 88 ALA A CA 1
ATOM 695 C C . ALA A 1 88 ? -10.593 -1.964 19.358 1.00 63.19 88 ALA A C 1
ATOM 697 O O . ALA A 1 88 ? -9.435 -2.178 18.936 1.00 63.19 88 ALA A O 1
#

Sequence (88 aa):
SYPFKSHDLWFVTEDIRWGYLPADTDTAALIDQVNREDLWREAVTALGLADAIPASTSRGIETFFDGIQFDPENPAAYLDSLAIKKLA